Protein AF-A0A7S3H8R4-F1 (afdb_monomer)

pLDDT: mean 82.98, std 8.92, range [39.88, 93.94]

Structure (mmCIF, N/CA/C/O backbone):
data_A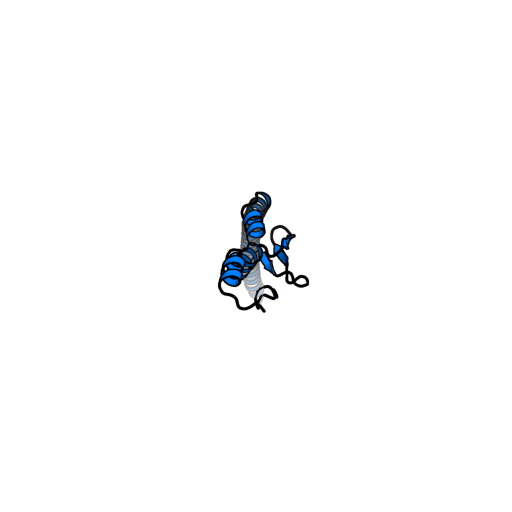F-A0A7S3H8R4-F1
#
_entry.id   AF-A0A7S3H8R4-F1
#
loop_
_atom_site.group_PDB
_atom_site.id
_atom_site.type_symbol
_atom_site.label_atom_id
_atom_site.label_alt_id
_atom_site.label_comp_id
_atom_site.label_asym_id
_atom_site.label_entity_id
_atom_site.label_seq_id
_atom_site.pdbx_PDB_ins_code
_atom_site.Cartn_x
_atom_site.Cartn_y
_atom_site.Cartn_z
_atom_site.occupancy
_atom_site.B_iso_or_equiv
_atom_site.auth_seq_id
_atom_site.auth_comp_id
_atom_site.auth_asym_id
_atom_site.auth_atom_id
_atom_site.pdbx_PDB_model_num
ATOM 1 N N . ARG A 1 1 ? -32.166 -5.821 18.114 1.00 74.81 1 ARG A N 1
ATOM 2 C CA . ARG A 1 1 ? -30.771 -6.241 17.828 1.00 74.81 1 ARG A CA 1
ATOM 3 C C . ARG A 1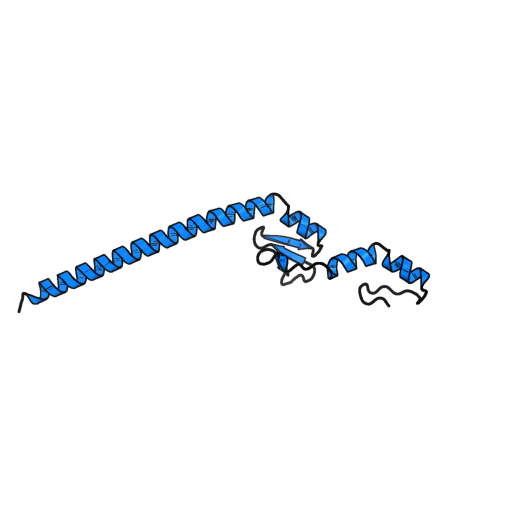 1 ? -30.137 -5.277 16.830 1.00 74.81 1 ARG A C 1
ATOM 5 O O . ARG A 1 1 ? -30.747 -5.002 15.803 1.00 74.81 1 ARG A O 1
ATOM 12 N N . VAL A 1 2 ? -28.945 -4.756 17.121 1.00 76.94 2 VAL A N 1
ATOM 13 C CA . VAL A 1 2 ? -28.192 -3.869 16.220 1.00 76.94 2 VAL A CA 1
ATOM 14 C C . VAL A 1 2 ? -27.512 -4.711 15.136 1.00 76.94 2 VAL A C 1
ATOM 16 O O . VAL A 1 2 ? -26.687 -5.563 15.456 1.00 76.94 2 VAL A O 1
ATOM 19 N N . LYS A 1 3 ? -27.847 -4.491 13.856 1.00 76.12 3 LYS A N 1
ATOM 20 C CA . LYS A 1 3 ? -27.321 -5.297 12.732 1.00 76.12 3 LYS A CA 1
ATOM 21 C C . LYS A 1 3 ? -25.804 -5.163 12.554 1.00 76.12 3 LYS A C 1
ATOM 23 O O . LYS A 1 3 ? -25.138 -6.146 12.268 1.00 76.12 3 LYS A O 1
ATOM 28 N N . SER A 1 4 ? -25.257 -3.969 12.767 1.00 72.31 4 SER A N 1
ATOM 29 C CA . SER A 1 4 ? -23.848 -3.660 12.488 1.00 72.31 4 SER A CA 1
ATOM 30 C C . SER A 1 4 ? -22.864 -4.303 13.472 1.00 72.31 4 SER A C 1
ATOM 32 O O . SER A 1 4 ? -21.708 -4.531 13.134 1.00 72.31 4 SER A O 1
ATOM 34 N N . THR A 1 5 ? -23.306 -4.560 14.704 1.00 75.12 5 THR A N 1
ATOM 35 C CA . THR A 1 5 ? -22.447 -4.978 15.828 1.00 75.12 5 THR A CA 1
ATOM 36 C C . THR A 1 5 ? -22.954 -6.219 16.558 1.00 75.12 5 THR A C 1
ATOM 38 O O . THR A 1 5 ? -22.279 -6.704 17.461 1.00 75.12 5 THR A O 1
ATOM 41 N N . GLY A 1 6 ? -24.151 -6.712 16.224 1.00 78.69 6 GLY A N 1
ATOM 42 C CA . GLY A 1 6 ? -24.790 -7.845 16.898 1.00 78.69 6 GLY A CA 1
ATOM 43 C C . GLY A 1 6 ? -25.252 -7.559 18.331 1.00 78.69 6 GLY A C 1
ATOM 44 O O . GLY A 1 6 ? -25.722 -8.471 19.001 1.00 78.69 6 GLY A O 1
ATOM 45 N N . HIS A 1 7 ? -25.140 -6.318 18.818 1.00 83.19 7 HIS A N 1
ATOM 46 C CA . HIS A 1 7 ? -25.487 -5.976 20.196 1.00 83.19 7 HIS A CA 1
ATOM 47 C C . HIS A 1 7 ? -27.008 -6.004 20.421 1.00 83.19 7 HIS A C 1
ATOM 49 O O . HIS A 1 7 ? -27.786 -5.489 19.606 1.00 83.19 7 HIS A O 1
ATOM 55 N N . GLU A 1 8 ? -27.439 -6.601 21.531 1.00 84.50 8 GLU A N 1
ATOM 56 C CA . GLU A 1 8 ? -28.839 -6.645 21.943 1.00 84.50 8 GLU A CA 1
ATOM 57 C C . GLU A 1 8 ? -29.092 -5.633 23.056 1.00 84.50 8 GLU A C 1
ATOM 59 O O . GLU A 1 8 ? -28.366 -5.585 24.044 1.00 84.50 8 GLU A O 1
ATOM 64 N N . MET A 1 9 ? -30.099 -4.784 22.854 1.00 82.75 9 MET A N 1
ATOM 65 C CA . MET A 1 9 ? -30.474 -3.741 23.799 1.00 82.75 9 MET A CA 1
ATOM 66 C C . MET A 1 9 ? -31.986 -3.490 23.742 1.00 82.75 9 MET A C 1
ATOM 68 O O . MET A 1 9 ? -32.573 -3.633 22.660 1.00 82.75 9 MET A O 1
ATOM 72 N N . PRO A 1 10 ? -32.614 -3.088 24.862 1.00 84.56 10 PRO A N 1
ATOM 73 C CA . PRO A 1 10 ? -34.014 -2.684 24.877 1.00 84.56 10 PRO A CA 1
ATOM 74 C C . PRO A 1 10 ? -34.251 -1.492 23.936 1.00 84.56 10 PRO A C 1
ATOM 76 O O . PRO A 1 10 ? -33.383 -0.617 23.850 1.00 84.56 10 PRO A O 1
ATOM 79 N N . PRO A 1 11 ? -35.419 -1.390 23.274 1.00 81.88 11 PRO A N 1
ATOM 80 C CA . PRO A 1 11 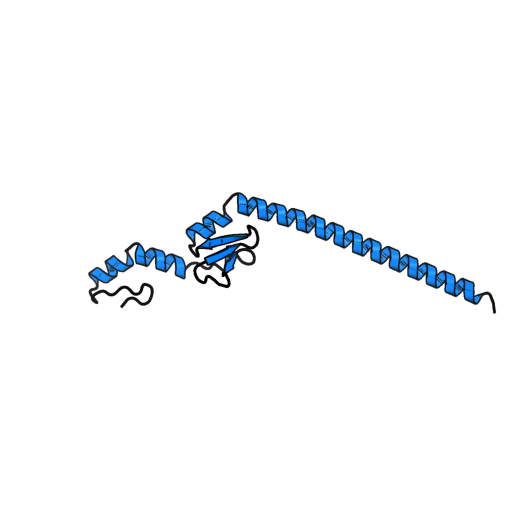? -35.752 -0.284 22.373 1.00 81.88 11 PRO A CA 1
ATOM 81 C C . PRO A 1 11 ? -36.096 1.004 23.149 1.00 81.88 11 PRO A C 1
ATOM 83 O O . PRO A 1 11 ? -37.175 1.571 23.014 1.00 81.88 11 PRO A O 1
ATOM 86 N N . ARG A 1 12 ? -35.176 1.476 24.000 1.00 88.75 12 ARG A 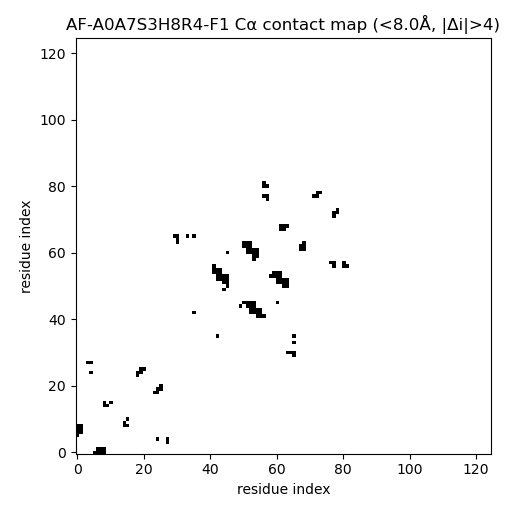N 1
ATOM 87 C CA . ARG A 1 12 ? -35.284 2.735 24.749 1.00 88.75 12 ARG A CA 1
ATOM 88 C C . ARG A 1 12 ? -34.399 3.791 24.095 1.00 88.75 12 ARG A C 1
ATOM 90 O O . ARG A 1 12 ? -33.203 3.571 23.911 1.00 88.75 12 ARG A O 1
ATOM 97 N N . LEU A 1 13 ? -34.967 4.963 23.802 1.00 85.88 13 LEU A N 1
ATOM 98 C CA . LEU A 1 13 ? -34.266 6.041 23.090 1.00 85.88 13 LEU A CA 1
ATOM 99 C C . LEU A 1 13 ? -32.977 6.502 23.785 1.00 85.88 13 LEU A C 1
ATOM 101 O O . LEU A 1 13 ? -31.998 6.798 23.105 1.00 85.88 13 LEU A O 1
ATOM 105 N N . HIS A 1 14 ? -32.964 6.557 25.120 1.00 88.25 14 HIS A N 1
ATOM 106 C CA . HIS A 1 14 ? -31.785 6.973 25.885 1.00 88.25 14 HIS A CA 1
ATOM 107 C C . HIS A 1 14 ? -30.602 6.017 25.669 1.00 88.25 14 HIS A C 1
ATOM 109 O O . HIS A 1 14 ? -29.553 6.443 25.190 1.00 88.25 14 HIS A O 1
ATOM 115 N N . LEU A 1 15 ? -30.829 4.715 25.875 1.00 85.69 15 LEU A N 1
ATOM 116 C CA . LEU A 1 15 ? -29.814 3.675 25.694 1.00 85.69 15 LEU A CA 1
ATOM 117 C C . LEU A 1 15 ? -29.281 3.648 24.258 1.00 85.69 15 LEU A C 1
ATOM 119 O O . LEU A 1 15 ? -28.080 3.522 24.042 1.00 85.69 15 LEU A O 1
ATOM 123 N N . VAL A 1 16 ? -30.158 3.805 23.260 1.00 86.69 16 VAL A N 1
ATOM 124 C CA . VAL A 1 16 ? -29.745 3.850 21.848 1.00 86.69 16 VAL A CA 1
ATOM 125 C C . VAL A 1 16 ? -28.838 5.052 21.574 1.00 86.69 16 VAL A C 1
ATOM 127 O O . VAL A 1 16 ? -27.815 4.903 20.906 1.00 86.69 16 VAL A O 1
ATOM 130 N N . LYS A 1 17 ? -29.160 6.238 22.108 1.00 88.19 17 LYS A N 1
ATOM 131 C CA . LYS A 1 17 ? -28.313 7.432 21.952 1.00 88.19 17 LYS A CA 1
ATOM 132 C C . LYS A 1 17 ? -26.947 7.257 22.617 1.00 88.19 17 LYS A C 1
ATOM 134 O O . LYS A 1 17 ? -25.942 7.642 22.022 1.00 88.19 17 LYS A O 1
ATOM 139 N N . GLU A 1 18 ? -26.899 6.672 23.810 1.00 88.31 18 GLU A N 1
ATOM 140 C CA . GLU A 1 18 ? -25.637 6.350 24.488 1.00 88.31 18 GLU A CA 1
ATOM 141 C C . GLU A 1 18 ? -24.813 5.337 23.693 1.00 88.31 18 GLU A C 1
ATOM 143 O O . GLU A 1 18 ? -23.619 5.529 23.479 1.00 88.31 18 GLU A O 1
ATOM 148 N N . TYR A 1 19 ? -25.460 4.299 23.166 1.00 86.56 19 TYR A N 1
ATOM 149 C CA . TYR A 1 19 ? -24.804 3.276 22.363 1.00 86.56 19 TYR A CA 1
ATOM 150 C C . TYR A 1 19 ? -24.206 3.825 21.064 1.00 86.56 19 TYR A C 1
ATOM 152 O O . TYR A 1 19 ? -23.071 3.491 20.724 1.00 86.56 19 TYR A O 1
ATOM 160 N N . ILE A 1 20 ? -24.929 4.707 20.365 1.00 85.88 20 ILE A N 1
ATOM 161 C CA . ILE A 1 20 ? -24.437 5.385 19.155 1.00 85.88 20 ILE A CA 1
ATOM 162 C C . ILE A 1 20 ? -23.201 6.239 19.468 1.00 85.88 20 ILE A C 1
ATOM 164 O O . ILE A 1 20 ? -22.264 6.291 18.672 1.00 85.88 20 ILE A O 1
ATOM 168 N N . LYS A 1 21 ? -23.180 6.897 20.632 1.00 87.44 21 LYS A N 1
ATOM 169 C CA . LYS A 1 21 ? -22.017 7.659 21.111 1.00 87.44 21 LYS A CA 1
ATOM 170 C C . LYS A 1 21 ? -20.911 6.762 21.673 1.00 87.44 21 LYS A C 1
ATOM 172 O O . LYS A 1 21 ? -19.794 7.232 21.862 1.00 87.44 21 LYS A O 1
ATOM 177 N N . GLY A 1 22 ? -21.179 5.484 21.912 1.00 87.12 22 GLY A N 1
ATOM 178 C CA . GLY A 1 22 ? -20.227 4.550 22.493 1.00 87.12 22 GLY A CA 1
ATOM 179 C C . GLY A 1 22 ? -19.062 4.200 21.553 1.00 87.12 22 GLY A C 1
ATOM 180 O O . GLY A 1 22 ? -19.225 4.143 20.329 1.00 87.12 22 GLY A O 1
ATOM 181 N N . PRO A 1 23 ? -17.883 3.864 22.108 1.00 83.19 23 PRO A N 1
ATOM 182 C CA . PRO A 1 23 ? -16.674 3.588 21.326 1.00 83.19 23 PRO A CA 1
ATOM 183 C C . PRO A 1 23 ? -16.815 2.360 20.416 1.00 83.19 23 PRO A C 1
ATOM 185 O O . PRO A 1 23 ? -16.229 2.315 19.335 1.00 83.19 23 PRO A O 1
ATOM 188 N N . LYS A 1 24 ? -17.630 1.371 20.815 1.00 81.50 24 LYS A N 1
ATOM 189 C CA . LYS A 1 24 ? -17.895 0.170 20.005 1.00 81.50 24 LYS A CA 1
ATOM 190 C C . LYS A 1 24 ? -18.588 0.511 18.684 1.00 81.50 24 LYS A C 1
ATOM 192 O O . LYS A 1 24 ? -18.171 0.014 17.641 1.00 81.50 24 LYS A O 1
ATOM 197 N N . TYR A 1 25 ? -19.626 1.349 18.725 1.00 84.38 25 TYR A N 1
ATOM 198 C CA . TYR A 1 25 ? -20.370 1.729 17.525 1.00 84.38 25 TYR A CA 1
ATOM 199 C C . TYR A 1 25 ? -19.554 2.664 16.635 1.00 84.38 25 TYR A C 1
ATOM 201 O O . TYR A 1 25 ? -19.503 2.459 15.425 1.00 84.38 25 TYR A O 1
ATOM 209 N N . GLN A 1 26 ? -18.853 3.634 17.229 1.00 83.56 26 GLN A N 1
ATOM 210 C CA . GLN A 1 26 ? -17.986 4.543 16.480 1.00 83.56 26 GLN A CA 1
ATOM 211 C C . GLN A 1 26 ? -16.888 3.797 15.716 1.00 83.56 26 GLN A C 1
ATOM 213 O O . GLN A 1 26 ? -16.749 4.000 14.513 1.00 83.56 26 GLN A O 1
ATOM 218 N N . LYS A 1 27 ? -16.188 2.856 16.365 1.00 81.25 27 LYS A N 1
ATOM 219 C CA . LYS A 1 27 ? -15.146 2.062 15.702 1.00 81.25 27 LYS A CA 1
ATOM 220 C C . LYS A 1 27 ? -15.706 1.227 14.546 1.00 81.25 27 LYS A C 1
ATOM 222 O O . LYS A 1 27 ? -15.103 1.174 13.478 1.00 81.25 27 LYS A O 1
ATOM 227 N N . AL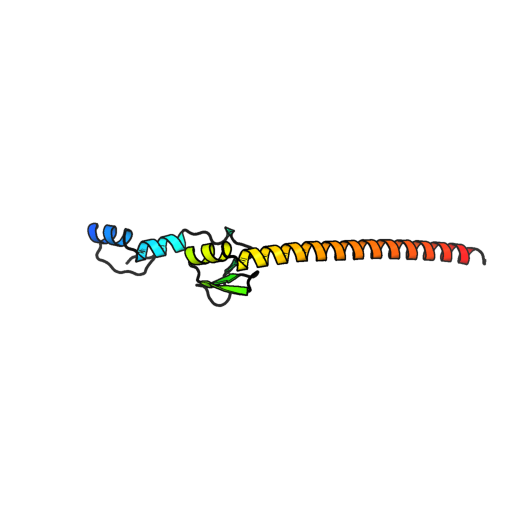A A 1 28 ? -16.863 0.593 14.746 1.00 80.62 28 ALA A N 1
ATOM 228 C CA . ALA A 1 28 ? -17.524 -0.165 13.686 1.00 80.62 28 ALA A CA 1
ATOM 229 C C . ALA A 1 28 ? -17.924 0.751 12.517 1.00 80.62 28 ALA A C 1
ATOM 231 O O . ALA A 1 28 ? -17.665 0.424 11.362 1.00 80.62 28 ALA A O 1
ATOM 232 N N . ARG A 1 29 ? -18.491 1.927 12.807 1.00 82.69 29 ARG A N 1
ATOM 233 C CA . ARG A 1 29 ? -18.862 2.925 11.796 1.00 82.69 29 ARG A CA 1
ATOM 234 C C . ARG A 1 29 ? -17.650 3.409 10.998 1.00 82.69 29 ARG A C 1
ATOM 236 O O . ARG A 1 29 ? -17.740 3.476 9.778 1.00 82.69 29 ARG A O 1
ATOM 243 N N . GLU A 1 30 ? -16.536 3.716 11.661 1.00 79.00 30 GLU A N 1
ATOM 244 C CA . GLU A 1 30 ? -15.285 4.111 10.999 1.00 79.00 30 GLU A CA 1
ATOM 245 C C . GLU A 1 30 ? -14.779 3.014 10.048 1.00 79.00 30 GLU A C 1
ATOM 247 O O . GLU A 1 30 ? -14.365 3.328 8.938 1.00 79.00 30 GLU A O 1
ATOM 252 N N . MET A 1 31 ? -14.850 1.733 10.439 1.00 74.94 31 MET A N 1
ATOM 253 C CA . MET A 1 31 ? -14.444 0.620 9.567 1.00 74.94 31 MET A CA 1
ATOM 254 C C . MET A 1 31 ? -15.324 0.484 8.319 1.00 74.94 31 MET A C 1
ATOM 256 O O . MET A 1 31 ? -14.791 0.258 7.239 1.00 74.94 31 MET A O 1
ATOM 260 N N . TYR A 1 32 ? -16.649 0.617 8.448 1.00 74.00 32 TYR A N 1
ATOM 261 C CA . TYR A 1 32 ? -17.571 0.492 7.308 1.00 74.00 32 TYR A CA 1
ATOM 262 C C . TYR A 1 32 ? -17.575 1.716 6.389 1.00 74.00 32 TYR A C 1
ATOM 264 O O . TYR A 1 32 ? -17.879 1.591 5.209 1.00 74.00 32 TYR A O 1
ATOM 272 N N . SER A 1 33 ? -17.272 2.899 6.924 1.00 76.56 33 SER A N 1
ATOM 273 C CA . SER A 1 33 ? -17.283 4.146 6.156 1.00 76.56 33 SER A CA 1
ATOM 274 C C . SER A 1 33 ? -15.991 4.391 5.379 1.00 76.56 33 SER A C 1
ATOM 276 O O . SER A 1 33 ? -15.940 5.331 4.587 1.00 76.56 33 SER A O 1
ATOM 278 N N . PHE A 1 34 ? -14.932 3.628 5.646 1.00 76.44 34 PHE A N 1
ATOM 279 C CA . PHE A 1 34 ? -13.629 3.883 5.055 1.00 76.44 34 PHE A CA 1
ATOM 280 C C . PHE A 1 34 ? -13.454 3.112 3.750 1.00 76.44 34 PHE A C 1
ATOM 282 O O . PHE A 1 34 ? -13.466 1.881 3.731 1.00 76.44 34 PHE A O 1
ATOM 289 N N . ASP A 1 35 ? -13.252 3.847 2.660 1.00 77.06 35 ASP A N 1
ATOM 290 C CA . ASP A 1 35 ? -13.003 3.245 1.360 1.00 77.06 35 ASP A CA 1
ATOM 291 C C . ASP A 1 35 ? -11.528 2.832 1.244 1.00 77.06 35 ASP A C 1
ATOM 293 O O . ASP A 1 35 ? -10.619 3.662 1.142 1.00 77.06 35 ASP A O 1
ATOM 297 N N . PHE A 1 36 ? -11.269 1.525 1.302 1.00 73.06 36 PHE A N 1
ATOM 298 C CA . PHE A 1 36 ? -9.925 0.966 1.128 1.00 73.06 36 PHE A CA 1
ATOM 299 C C . PHE A 1 36 ? -9.505 0.892 -0.350 1.00 73.06 36 PHE A C 1
ATOM 301 O O . PHE A 1 36 ? -8.339 0.614 -0.638 1.00 73.06 36 PHE A O 1
ATOM 308 N N . SER A 1 37 ? -10.412 1.167 -1.296 1.00 74.62 37 SER A N 1
ATOM 309 C CA . SER A 1 37 ? -10.132 1.082 -2.735 1.00 74.62 37 SER A CA 1
ATOM 310 C C . SER A 1 37 ? -9.139 2.142 -3.201 1.00 74.62 37 SER A C 1
ATOM 312 O O . SER A 1 37 ? -8.404 1.898 -4.154 1.00 74.62 37 SER A O 1
ATOM 314 N N . GLN A 1 38 ? -9.052 3.272 -2.494 1.00 79.12 38 GLN A N 1
ATOM 315 C CA . GLN A 1 38 ? -8.116 4.365 -2.788 1.00 79.12 38 GLN A CA 1
ATOM 316 C C . GLN A 1 38 ? -6.631 3.960 -2.705 1.00 79.12 38 GLN A C 1
ATOM 318 O O . GLN A 1 38 ? -5.777 4.653 -3.245 1.00 79.12 38 GLN A O 1
ATOM 323 N N . TYR A 1 39 ? -6.307 2.846 -2.035 1.00 77.94 39 TYR A N 1
ATOM 324 C CA . TYR A 1 39 ? -4.929 2.361 -1.874 1.00 77.94 39 TYR A CA 1
ATOM 325 C C . TYR A 1 39 ? -4.558 1.215 -2.830 1.00 77.94 39 TYR A C 1
ATOM 327 O O . TYR A 1 39 ? -3.460 0.650 -2.737 1.00 77.94 39 TYR A O 1
ATOM 335 N N . LYS A 1 40 ? -5.450 0.855 -3.761 1.00 76.56 40 LYS A N 1
ATOM 336 C CA . LYS A 1 40 ? -5.111 -0.048 -4.868 1.00 76.56 40 LYS A CA 1
ATOM 337 C C . LYS A 1 40 ? -4.119 0.651 -5.811 1.00 76.56 40 LYS A C 1
ATOM 339 O O . LYS A 1 40 ? -4.230 1.859 -5.998 1.00 76.56 40 LYS A O 1
ATOM 344 N N . PRO A 1 41 ? -3.145 -0.067 -6.406 1.00 81.62 41 PRO A N 1
ATOM 345 C CA . PRO A 1 41 ? -2.988 -1.530 -6.469 1.00 81.62 41 PRO A CA 1
ATOM 346 C C . PRO A 1 41 ? -2.158 -2.154 -5.330 1.00 81.62 41 PRO A C 1
ATOM 348 O O . PRO A 1 41 ? -1.928 -3.365 -5.314 1.00 81.62 41 PRO A O 1
ATOM 351 N N . ASN A 1 42 ? -1.661 -1.350 -4.390 1.00 83.25 42 ASN A N 1
ATOM 352 C CA . ASN A 1 42 ? -0.668 -1.819 -3.429 1.00 83.25 42 ASN A CA 1
ATOM 353 C C . ASN A 1 42 ? -1.287 -2.541 -2.237 1.00 83.25 42 ASN A C 1
ATOM 355 O O . ASN A 1 42 ? -0.712 -3.521 -1.777 1.00 83.25 42 ASN A O 1
ATOM 359 N N . ILE A 1 43 ? -2.438 -2.074 -1.751 1.00 84.06 43 ILE A N 1
ATOM 360 C CA . ILE A 1 43 ? -3.155 -2.682 -0.628 1.00 84.06 43 ILE A CA 1
ATOM 361 C C . ILE A 1 43 ? -4.364 -3.435 -1.182 1.00 84.06 43 ILE A C 1
ATOM 363 O O . ILE A 1 43 ? -5.295 -2.834 -1.717 1.00 84.06 43 ILE A O 1
ATOM 367 N N . VAL A 1 44 ? -4.330 -4.759 -1.072 1.00 84.88 44 VAL A N 1
ATOM 368 C CA . VAL A 1 44 ? -5.359 -5.675 -1.575 1.00 84.88 44 VAL A CA 1
ATOM 369 C C . VAL A 1 44 ? -5.971 -6.466 -0.418 1.00 84.88 44 VAL A C 1
ATOM 371 O O . VAL A 1 44 ? -5.301 -6.671 0.592 1.00 84.88 44 VAL A O 1
ATOM 374 N N . PRO A 1 45 ? -7.237 -6.902 -0.499 1.00 85.75 45 PRO A N 1
ATOM 375 C CA . PRO A 1 45 ? -7.789 -7.818 0.494 1.00 85.75 45 PRO A CA 1
ATOM 376 C C . PRO A 1 45 ? -7.011 -9.136 0.498 1.00 85.75 45 PRO A C 1
ATOM 378 O O . PRO A 1 45 ? -6.595 -9.623 -0.552 1.00 85.75 45 PRO A O 1
ATOM 381 N N . HIS A 1 46 ? -6.791 -9.700 1.684 1.00 86.50 46 HIS A N 1
ATOM 382 C CA . HIS A 1 46 ? -6.107 -10.980 1.807 1.00 86.50 46 HIS A CA 1
ATOM 383 C C . HIS A 1 46 ? -7.040 -12.123 1.383 1.00 86.50 46 HIS A C 1
ATOM 385 O O . HIS A 1 46 ? -8.190 -12.178 1.810 1.00 86.50 46 HIS A O 1
ATOM 391 N N . GLU A 1 47 ? -6.522 -13.079 0.610 1.00 82.00 47 GLU A N 1
ATOM 392 C CA . GLU A 1 47 ? -7.315 -14.161 0.007 1.00 82.00 47 GLU A CA 1
ATOM 393 C C . GLU A 1 47 ? -7.956 -15.087 1.058 1.00 82.00 47 GLU A C 1
ATOM 395 O O . GLU A 1 47 ? -9.157 -15.329 1.045 1.00 82.00 47 GLU A O 1
ATOM 400 N N . HIS A 1 48 ? -7.171 -15.533 2.044 1.00 84.19 48 HIS A N 1
ATOM 401 C CA . HIS A 1 48 ? -7.663 -16.411 3.117 1.00 84.19 48 HIS A CA 1
ATOM 402 C C . HIS A 1 48 ? -8.222 -15.687 4.351 1.00 84.19 48 HIS A C 1
ATOM 404 O O . HIS A 1 48 ? -8.910 -16.295 5.168 1.00 84.19 48 HIS A O 1
ATOM 410 N N . GLN A 1 49 ? -7.904 -14.404 4.542 1.00 83.31 49 GLN A N 1
ATOM 411 C CA . GLN A 1 49 ? -8.194 -13.688 5.782 1.00 83.31 49 GLN A CA 1
ATOM 412 C C . GLN A 1 49 ? -9.028 -12.439 5.502 1.00 83.31 49 GLN A C 1
ATOM 414 O O . GLN A 1 49 ? -8.503 -11.338 5.388 1.00 83.31 49 GLN A O 1
ATOM 419 N N . ALA A 1 50 ? -10.353 -12.595 5.484 1.00 79.50 50 ALA A N 1
ATOM 420 C CA . ALA A 1 50 ? -11.290 -11.520 5.136 1.00 79.50 50 ALA A CA 1
ATOM 421 C C . ALA A 1 50 ? -11.206 -10.260 6.029 1.00 79.50 50 ALA A C 1
ATOM 423 O O . ALA A 1 50 ? -11.661 -9.193 5.634 1.00 79.50 50 ALA A O 1
ATOM 424 N N . LYS A 1 51 ? -10.637 -10.365 7.240 1.00 83.12 51 LYS A N 1
ATOM 425 C CA . LYS A 1 51 ? -10.442 -9.233 8.172 1.00 83.12 51 LYS A CA 1
ATOM 426 C C . LYS A 1 51 ? -9.085 -8.537 8.014 1.00 83.12 51 LYS A C 1
ATOM 428 O O . LYS A 1 51 ? -8.758 -7.648 8.804 1.00 83.12 51 LYS A O 1
ATOM 433 N N . PHE A 1 52 ? -8.282 -8.963 7.045 1.00 87.00 52 PHE A N 1
ATOM 434 C CA . PHE A 1 52 ? -6.928 -8.484 6.830 1.00 87.00 52 PHE A CA 1
ATOM 435 C C . PHE A 1 52 ? -6.732 -8.044 5.377 1.00 87.00 52 PHE A C 1
ATOM 437 O O . PHE A 1 52 ? -7.342 -8.546 4.436 1.00 87.00 52 PHE A O 1
ATOM 444 N N . LEU A 1 53 ? -5.852 -7.069 5.220 1.00 88.12 53 LEU A N 1
ATOM 445 C CA . LEU A 1 53 ? -5.364 -6.534 3.967 1.00 88.12 53 LEU A CA 1
ATOM 446 C C . LEU A 1 53 ? -3.908 -6.975 3.799 1.00 88.12 53 LEU A C 1
ATOM 448 O O . LEU A 1 53 ? -3.174 -7.143 4.770 1.00 88.12 53 LEU A O 1
ATOM 452 N N . TYR A 1 54 ? -3.474 -7.137 2.564 1.00 88.62 54 TYR A N 1
ATOM 453 C CA . TYR A 1 54 ? -2.108 -7.458 2.203 1.00 88.62 54 TYR A CA 1
ATOM 454 C C . TYR A 1 54 ? -1.513 -6.315 1.387 1.00 88.62 54 TYR A C 1
ATOM 456 O O . TYR A 1 54 ? -2.132 -5.821 0.444 1.00 88.62 54 TYR A O 1
ATOM 464 N N . CYS A 1 55 ? -0.312 -5.873 1.757 1.00 89.06 55 CYS A N 1
ATOM 465 C CA . CYS A 1 55 ? 0.423 -4.871 1.000 1.00 89.06 55 CYS A CA 1
ATOM 466 C C . CYS A 1 55 ? 1.441 -5.551 0.077 1.00 89.06 55 CYS A C 1
ATOM 468 O O . CYS A 1 55 ? 2.426 -6.115 0.550 1.00 89.06 55 CYS A O 1
ATOM 470 N N . ASN A 1 56 ? 1.240 -5.454 -1.237 1.00 86.94 56 ASN A N 1
ATOM 471 C CA . ASN A 1 56 ? 2.109 -6.052 -2.256 1.00 86.94 56 ASN A CA 1
ATOM 472 C C . ASN A 1 56 ? 3.512 -5.424 -2.289 1.00 86.94 56 ASN A C 1
ATOM 474 O O . ASN A 1 56 ? 4.490 -6.116 -2.565 1.00 86.94 56 ASN A O 1
ATOM 478 N N . LEU A 1 57 ? 3.621 -4.127 -1.976 1.00 86.69 57 LEU A N 1
ATOM 479 C CA . LEU A 1 57 ? 4.902 -3.414 -1.913 1.00 86.69 57 LEU A CA 1
ATOM 480 C C . LEU A 1 57 ? 5.770 -3.920 -0.761 1.00 86.69 57 LEU A C 1
ATOM 482 O O . LEU A 1 57 ? 6.908 -4.324 -0.960 1.00 86.69 57 LEU A O 1
ATOM 486 N N . THR A 1 58 ? 5.232 -3.897 0.458 1.00 85.56 58 THR A N 1
ATOM 487 C CA . THR A 1 58 ? 5.993 -4.197 1.680 1.00 85.56 58 THR A CA 1
ATOM 488 C C . THR A 1 58 ? 5.909 -5.667 2.096 1.00 85.56 58 THR A C 1
ATOM 490 O O . THR A 1 58 ? 6.542 -6.049 3.082 1.00 85.56 58 THR A O 1
ATOM 493 N N . ARG A 1 59 ? 5.118 -6.483 1.383 1.00 86.31 59 ARG A N 1
ATOM 494 C CA . ARG A 1 59 ? 4.781 -7.885 1.696 1.00 86.31 59 ARG A CA 1
ATOM 495 C C . ARG A 1 59 ? 4.282 -8.090 3.124 1.00 86.31 59 ARG A C 1
ATOM 497 O O . ARG A 1 59 ? 4.591 -9.088 3.769 1.00 86.31 59 ARG A O 1
ATOM 504 N N . THR A 1 60 ? 3.554 -7.108 3.643 1.00 86.94 60 THR A N 1
ATOM 505 C CA . THR A 1 60 ? 3.099 -7.092 5.036 1.00 86.94 60 THR A CA 1
ATOM 506 C C . THR A 1 60 ? 1.589 -7.278 5.098 1.00 86.94 60 THR A C 1
ATOM 508 O O . THR A 1 60 ? 0.847 -6.612 4.373 1.00 86.94 60 THR A O 1
ATOM 511 N N . THR A 1 61 ? 1.137 -8.153 5.995 1.00 89.62 61 THR A N 1
ATOM 512 C CA . THR A 1 61 ? -0.283 -8.312 6.324 1.00 89.62 61 THR A CA 1
ATOM 513 C C . THR A 1 61 ? -0.687 -7.268 7.359 1.00 89.62 61 THR A C 1
ATOM 515 O O . THR A 1 61 ? -0.052 -7.118 8.403 1.00 89.62 61 THR A O 1
ATOM 518 N N . LEU A 1 62 ? -1.749 -6.531 7.065 1.00 87.81 62 LEU A N 1
ATOM 519 C CA . LEU A 1 62 ? -2.291 -5.456 7.880 1.00 87.81 62 LEU A CA 1
ATOM 520 C C . LEU A 1 62 ? -3.714 -5.834 8.287 1.00 87.81 62 LEU A C 1
ATOM 522 O O . LEU A 1 62 ? -4.470 -6.338 7.464 1.00 87.81 62 LEU A O 1
ATOM 526 N N . PRO A 1 63 ? -4.140 -5.595 9.529 1.00 87.88 63 PRO A N 1
ATOM 527 C CA . PRO A 1 63 ? -5.551 -5.721 9.862 1.00 87.88 63 PRO A CA 1
ATOM 528 C C . PRO A 1 63 ? -6.351 -4.635 9.134 1.00 87.88 63 PRO A C 1
ATOM 530 O O . PRO A 1 63 ? -5.838 -3.544 8.866 1.00 87.88 63 PRO A O 1
ATOM 533 N N . MET A 1 64 ? -7.618 -4.925 8.842 1.00 83.25 64 MET A N 1
ATOM 534 C CA . MET A 1 64 ? -8.539 -4.031 8.131 1.00 83.25 64 MET A CA 1
ATOM 535 C C . MET A 1 64 ? -9.040 -2.881 9.028 1.00 83.25 64 MET A C 1
ATOM 537 O O . MET A 1 64 ? -10.233 -2.648 9.177 1.00 83.25 64 MET A O 1
ATOM 541 N N . ASP A 1 65 ? -8.112 -2.167 9.666 1.00 83.75 65 ASP A N 1
ATOM 542 C CA . ASP A 1 65 ? -8.356 -0.993 10.499 1.00 83.75 65 ASP A CA 1
ATOM 543 C C . ASP A 1 65 ? -7.840 0.262 9.766 1.00 83.75 65 ASP A C 1
ATOM 545 O O . ASP A 1 65 ? -6.636 0.350 9.490 1.00 83.75 65 ASP A O 1
ATOM 549 N N . PRO A 1 66 ? -8.675 1.291 9.526 1.00 84.38 66 PRO A N 1
ATOM 550 C CA . PRO A 1 66 ? -8.275 2.472 8.753 1.00 84.38 66 PRO A CA 1
ATOM 551 C C . PRO A 1 66 ? -7.086 3.216 9.376 1.00 84.38 66 PRO A C 1
ATOM 553 O O . PRO A 1 66 ? -6.177 3.653 8.675 1.00 84.38 66 PRO A O 1
ATOM 556 N N . LYS A 1 67 ? -7.024 3.281 10.712 1.00 85.81 67 LYS A N 1
ATOM 557 C CA . LYS A 1 67 ? -5.924 3.927 11.449 1.00 85.81 67 LYS A CA 1
ATOM 558 C C . LYS A 1 67 ? -4.581 3.237 11.201 1.00 85.81 67 LYS A C 1
ATOM 560 O O . LYS A 1 67 ? -3.570 3.912 11.022 1.00 85.81 67 LYS A O 1
ATOM 565 N N . LYS A 1 68 ? -4.564 1.900 11.154 1.00 86.81 68 LYS A N 1
ATOM 566 C CA . LYS A 1 68 ? -3.329 1.137 10.919 1.00 86.81 68 LYS A CA 1
ATOM 567 C C . LYS A 1 68 ? -2.912 1.171 9.454 1.00 86.81 68 LYS A C 1
ATOM 569 O O . LYS A 1 68 ? -1.722 1.274 9.177 1.00 86.81 68 LYS A O 1
ATOM 574 N N . VAL A 1 69 ? -3.875 1.156 8.533 1.00 86.44 69 VAL A N 1
ATOM 575 C CA . VAL A 1 69 ? -3.611 1.326 7.097 1.00 86.44 69 VAL A CA 1
ATOM 576 C C . VAL A 1 69 ? -3.001 2.699 6.820 1.00 86.44 69 VAL A C 1
ATOM 578 O O . VAL A 1 69 ? -1.952 2.785 6.191 1.00 86.44 69 VAL A O 1
ATOM 581 N N . LEU A 1 70 ? -3.583 3.769 7.366 1.00 87.25 70 LEU A N 1
ATOM 582 C CA . LEU A 1 70 ? -3.046 5.126 7.231 1.00 87.25 70 LEU A CA 1
ATOM 583 C C . LEU A 1 70 ? -1.635 5.255 7.813 1.00 87.25 70 LEU A C 1
ATOM 585 O O . LEU A 1 70 ? -0.768 5.861 7.186 1.00 87.25 70 LEU A O 1
ATOM 589 N N . ALA A 1 71 ? -1.390 4.670 8.988 1.00 88.50 71 ALA A N 1
ATOM 590 C CA . ALA A 1 71 ? -0.062 4.655 9.593 1.00 88.50 71 ALA A CA 1
ATOM 591 C C . ALA A 1 71 ? 0.953 3.869 8.745 1.00 88.50 71 ALA A C 1
ATOM 593 O O . ALA A 1 71 ? 2.107 4.277 8.648 1.00 88.50 71 ALA A O 1
ATOM 594 N N . HIS A 1 72 ? 0.528 2.777 8.099 1.00 88.75 72 HIS A N 1
ATOM 595 C CA . HIS A 1 72 ? 1.377 2.007 7.191 1.00 88.75 72 HIS A CA 1
ATOM 596 C C . HIS A 1 72 ? 1.758 2.815 5.949 1.00 88.75 72 HIS A C 1
ATOM 598 O O . HIS A 1 72 ? 2.938 2.900 5.627 1.00 88.75 72 HIS A O 1
ATOM 604 N N . VAL A 1 73 ? 0.779 3.445 5.290 1.00 86.12 73 VAL A N 1
ATOM 605 C CA . VAL A 1 73 ? 0.997 4.238 4.066 1.00 86.12 73 VAL A CA 1
ATOM 606 C C . VAL A 1 73 ? 1.883 5.456 4.337 1.00 86.12 73 VAL A C 1
ATOM 608 O O . VAL A 1 73 ? 2.743 5.786 3.529 1.00 86.12 73 VAL A O 1
ATOM 611 N N . LYS A 1 74 ? 1.714 6.106 5.494 1.00 87.38 74 LYS A N 1
ATOM 612 C CA . LYS A 1 74 ? 2.552 7.240 5.924 1.00 87.38 74 LYS A CA 1
ATOM 613 C C . LYS A 1 74 ? 3.878 6.810 6.565 1.00 87.38 74 LYS A C 1
ATOM 615 O O . LYS A 1 74 ? 4.671 7.659 6.964 1.00 87.38 74 LYS A O 1
ATOM 620 N N . GLY A 1 75 ? 4.109 5.509 6.721 1.00 88.94 75 GLY A N 1
ATOM 621 C CA . GLY A 1 75 ? 5.297 4.976 7.371 1.00 88.94 75 GLY A CA 1
ATOM 622 C C . GLY A 1 75 ? 6.526 5.040 6.466 1.00 88.94 75 GLY A C 1
ATOM 623 O O . GLY A 1 75 ? 6.430 4.823 5.259 1.00 88.94 75 GLY A O 1
ATOM 624 N N . LYS A 1 76 ? 7.705 5.251 7.070 1.00 88.56 76 LYS A N 1
ATOM 625 C CA . LYS A 1 76 ? 9.001 5.307 6.362 1.00 88.56 76 LYS A CA 1
ATOM 626 C C . LYS A 1 76 ? 9.209 4.115 5.426 1.00 88.56 76 LYS A C 1
ATOM 628 O O . LYS A 1 76 ? 9.439 4.303 4.240 1.00 88.56 76 LYS A O 1
ATOM 633 N N . ARG A 1 77 ? 8.979 2.901 5.935 1.00 85.94 77 ARG A N 1
ATOM 634 C CA . ARG A 1 77 ? 9.162 1.656 5.178 1.00 85.94 77 ARG A CA 1
ATOM 635 C C . ARG A 1 77 ? 8.314 1.584 3.905 1.00 85.94 77 ARG A C 1
ATOM 637 O O . ARG A 1 77 ? 8.762 1.017 2.917 1.00 85.94 77 ARG A O 1
ATOM 644 N N . TYR A 1 78 ? 7.090 2.113 3.920 1.00 87.75 78 TYR A N 1
ATOM 645 C CA . TYR A 1 78 ? 6.247 2.126 2.722 1.00 87.75 78 TYR A CA 1
ATOM 646 C C . TYR A 1 78 ? 6.794 3.116 1.692 1.00 87.75 78 TYR A C 1
ATOM 648 O O . TYR A 1 78 ? 6.945 2.760 0.529 1.00 87.75 78 TYR A O 1
ATOM 656 N N . ILE A 1 79 ? 7.167 4.318 2.138 1.00 87.81 79 ILE A N 1
ATOM 657 C CA . ILE A 1 79 ? 7.738 5.370 1.288 1.00 87.81 79 ILE A CA 1
ATOM 658 C C . ILE A 1 79 ? 9.051 4.906 0.638 1.00 87.81 79 ILE A C 1
ATOM 660 O O . ILE A 1 79 ? 9.236 5.071 -0.563 1.00 87.81 79 ILE A O 1
ATOM 664 N N . GLU A 1 80 ? 9.936 4.270 1.405 1.00 88.50 80 GLU A N 1
ATOM 665 C CA . GLU A 1 80 ? 11.207 3.735 0.900 1.00 88.50 80 GLU A CA 1
ATOM 666 C C . GLU A 1 80 ? 10.995 2.645 -0.159 1.00 88.50 80 GLU A C 1
ATOM 668 O O . GLU A 1 80 ? 11.656 2.649 -1.195 1.00 88.50 80 GLU A O 1
ATOM 673 N N . MET A 1 81 ? 10.035 1.740 0.061 1.00 88.06 81 MET A N 1
ATOM 674 C CA . MET A 1 81 ? 9.717 0.679 -0.900 1.00 88.06 81 MET A CA 1
ATOM 675 C C . MET A 1 81 ? 9.063 1.215 -2.177 1.00 88.06 81 MET A C 1
ATOM 677 O O . MET A 1 81 ? 9.306 0.668 -3.251 1.00 88.06 81 MET A O 1
ATOM 681 N N . VAL A 1 82 ? 8.243 2.266 -2.075 1.00 87.62 82 VAL A N 1
ATOM 682 C CA . VAL A 1 82 ? 7.686 2.960 -3.246 1.00 87.62 82 VAL A CA 1
ATOM 683 C C . VAL A 1 82 ? 8.819 3.547 -4.081 1.00 87.62 82 VAL A C 1
ATOM 685 O O . VAL A 1 82 ? 8.937 3.203 -5.254 1.00 87.62 82 VAL A O 1
ATOM 688 N N . LYS A 1 83 ? 9.719 4.305 -3.446 1.00 86.75 83 LYS A N 1
ATOM 689 C CA . LYS A 1 83 ? 10.853 4.930 -4.130 1.00 86.75 83 LYS A CA 1
ATOM 690 C C . LYS A 1 83 ? 11.751 3.898 -4.823 1.00 86.75 83 LYS A C 1
ATOM 692 O O . LYS A 1 83 ? 12.052 4.036 -6.004 1.00 86.75 83 LYS A O 1
ATOM 697 N N . ALA A 1 84 ? 12.104 2.818 -4.123 1.00 86.56 84 ALA A N 1
ATOM 698 C CA . ALA A 1 84 ? 12.936 1.752 -4.681 1.00 86.56 84 ALA A CA 1
ATOM 699 C C . ALA A 1 84 ? 12.280 1.053 -5.886 1.00 86.56 84 ALA A C 1
ATOM 701 O O . ALA A 1 84 ? 12.965 0.622 -6.818 1.00 86.56 84 ALA A O 1
ATOM 702 N N . ARG A 1 85 ? 10.946 0.923 -5.882 1.00 86.44 85 ARG A N 1
ATOM 703 C CA . ARG A 1 85 ? 10.204 0.357 -7.010 1.00 86.44 85 ARG A CA 1
ATOM 704 C C . ARG A 1 85 ? 10.233 1.294 -8.215 1.00 86.44 85 ARG A C 1
ATOM 706 O O . ARG A 1 85 ? 10.545 0.822 -9.303 1.00 86.44 85 ARG A O 1
ATOM 713 N N . GLU A 1 86 ? 9.968 2.582 -8.017 1.00 83.56 86 GLU A N 1
ATOM 714 C CA . GLU A 1 86 ? 10.012 3.592 -9.084 1.00 83.56 86 GLU A CA 1
ATOM 715 C C . GLU A 1 86 ? 11.401 3.652 -9.739 1.00 83.56 86 GLU A C 1
ATOM 717 O O . GLU A 1 86 ? 11.522 3.590 -10.962 1.00 83.56 86 GLU A O 1
ATOM 722 N N . GLU A 1 87 ? 12.467 3.659 -8.934 1.00 83.12 87 GLU A N 1
ATOM 723 C CA . GLU A 1 87 ? 13.853 3.624 -9.419 1.00 83.12 87 GLU A CA 1
ATOM 724 C C . GLU A 1 87 ? 14.141 2.347 -10.235 1.00 83.12 87 GLU A C 1
ATOM 726 O O . GLU A 1 87 ? 14.787 2.390 -11.286 1.00 83.12 87 GLU A O 1
ATOM 731 N N . GLY A 1 88 ? 13.625 1.198 -9.791 1.00 82.19 88 GLY A N 1
ATOM 732 C CA . GLY A 1 88 ? 13.754 -0.074 -10.501 1.00 82.19 88 GLY A CA 1
ATOM 733 C C . GLY A 1 88 ? 12.990 -0.128 -11.829 1.00 82.19 88 GLY A C 1
ATOM 734 O O . GLY A 1 88 ? 13.485 -0.731 -12.787 1.00 82.19 88 GLY A O 1
ATOM 735 N N . GLU A 1 89 ? 11.810 0.489 -11.910 1.00 81.38 89 GLU A N 1
ATOM 736 C CA . GLU A 1 89 ? 11.004 0.549 -13.137 1.00 81.3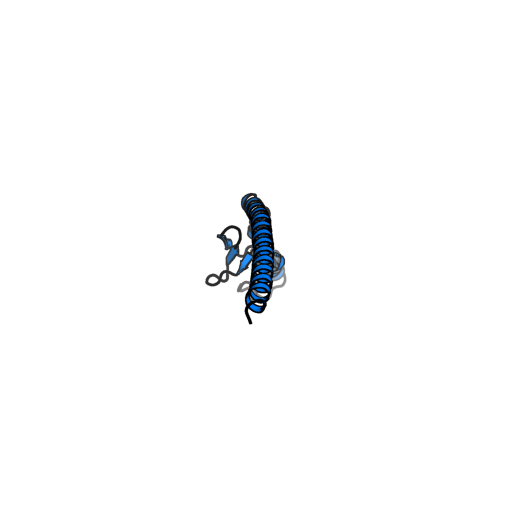8 89 GLU A CA 1
ATOM 737 C C . GLU A 1 89 ? 11.710 1.379 -14.215 1.00 81.38 89 GLU A C 1
ATOM 739 O O . GLU A 1 89 ? 11.924 0.863 -15.313 1.00 81.38 89 GLU A O 1
ATOM 744 N N . VAL A 1 90 ? 12.257 2.549 -13.866 1.00 83.44 90 VAL A N 1
ATOM 745 C CA . VAL A 1 90 ? 13.046 3.384 -14.794 1.00 83.44 90 VAL A CA 1
ATOM 746 C C . VAL A 1 90 ? 14.246 2.616 -15.362 1.00 83.44 90 VAL A C 1
ATOM 748 O O . VAL A 1 90 ? 14.518 2.642 -16.566 1.00 83.44 90 VAL A O 1
ATOM 751 N N . VAL A 1 91 ? 14.967 1.872 -14.516 1.00 86.06 91 VAL A N 1
ATOM 752 C CA . VAL A 1 91 ? 16.109 1.055 -14.959 1.00 86.06 91 VAL A CA 1
ATOM 753 C C . VAL A 1 91 ? 15.662 -0.089 -15.875 1.00 86.06 91 VAL A C 1
ATOM 755 O O . VAL A 1 91 ? 16.365 -0.419 -16.838 1.00 86.06 91 VAL A O 1
ATOM 758 N N . ARG A 1 92 ? 14.514 -0.720 -15.598 1.00 83.50 92 ARG A N 1
ATOM 759 C CA . ARG A 1 92 ? 13.953 -1.781 -16.450 1.00 83.50 92 ARG A CA 1
ATOM 760 C C . ARG A 1 92 ? 13.512 -1.237 -17.801 1.00 83.50 92 ARG A C 1
ATOM 762 O O . ARG A 1 92 ? 13.867 -1.838 -18.813 1.00 83.50 92 ARG A O 1
ATOM 769 N N . GLU A 1 93 ? 12.822 -0.104 -17.829 1.00 84.62 93 GLU A N 1
ATOM 770 C CA . GLU A 1 93 ? 12.389 0.554 -19.061 1.00 84.62 93 GLU A CA 1
ATOM 771 C C . GLU A 1 93 ? 13.584 0.961 -19.923 1.00 84.62 93 GLU A C 1
ATOM 773 O O . GLU A 1 93 ? 13.626 0.629 -21.107 1.00 84.62 93 GLU A O 1
ATOM 778 N N . ALA A 1 94 ? 14.622 1.557 -19.328 1.00 87.56 94 ALA A N 1
ATOM 779 C CA . ALA A 1 94 ? 15.845 1.910 -20.047 1.00 87.56 94 ALA A CA 1
ATOM 780 C C . ALA A 1 94 ? 16.554 0.679 -20.646 1.00 87.56 94 ALA A C 1
ATOM 782 O O . ALA A 1 94 ? 17.065 0.725 -21.768 1.00 87.56 94 ALA A O 1
ATOM 783 N N . LYS A 1 95 ? 16.588 -0.450 -19.924 1.00 89.94 95 LYS A N 1
ATOM 784 C CA . LYS A 1 95 ? 17.134 -1.717 -20.447 1.00 89.94 95 LYS A CA 1
ATOM 785 C C . LYS A 1 95 ? 16.275 -2.281 -21.577 1.00 89.94 95 LYS A C 1
ATOM 787 O O . LYS A 1 95 ? 16.818 -2.791 -22.557 1.00 89.94 95 LYS A O 1
ATOM 792 N N . GLU A 1 96 ? 14.955 -2.204 -21.451 1.00 89.31 96 GLU A N 1
ATOM 793 C CA . GLU A 1 96 ? 14.031 -2.709 -22.461 1.00 89.31 96 GLU A CA 1
ATOM 794 C C . GLU A 1 96 ? 14.091 -1.880 -23.748 1.00 89.31 96 GLU A C 1
ATOM 796 O O . GLU A 1 96 ? 14.143 -2.456 -24.836 1.00 89.31 96 GLU A O 1
ATOM 801 N N . GLN A 1 97 ? 14.179 -0.554 -23.631 1.00 87.12 97 GLN A N 1
ATOM 802 C CA . GLN A 1 97 ? 14.413 0.353 -24.755 1.00 87.12 97 GLN A CA 1
ATOM 803 C C . GLN A 1 97 ? 15.731 0.013 -25.455 1.00 87.12 97 GLN A C 1
ATOM 805 O O . GLN 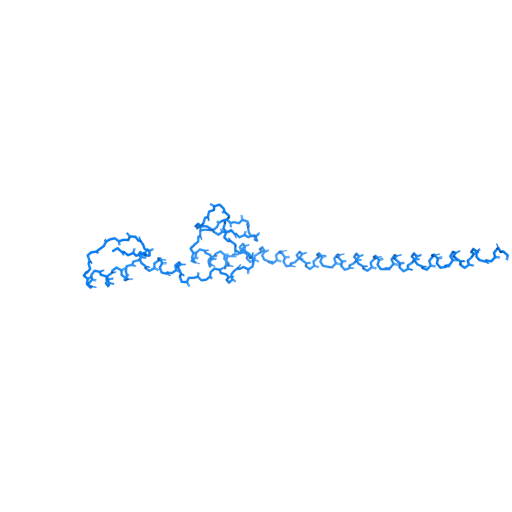A 1 97 ? 15.706 -0.361 -26.625 1.00 87.12 97 GLN A O 1
ATOM 810 N N . LYS A 1 98 ? 16.850 -0.062 -24.716 1.00 91.25 98 LYS A N 1
ATOM 811 C CA . LYS A 1 98 ? 18.151 -0.472 -25.279 1.00 91.25 98 LYS A CA 1
ATOM 812 C C . LYS A 1 98 ? 18.083 -1.815 -26.008 1.00 91.25 98 LYS A C 1
ATOM 814 O O . LYS A 1 98 ? 18.683 -1.973 -27.070 1.00 91.25 98 LYS A O 1
ATOM 819 N N . LYS A 1 99 ? 17.350 -2.797 -25.469 1.00 91.06 99 LYS A N 1
ATOM 820 C CA . LYS A 1 99 ? 17.162 -4.108 -26.111 1.00 91.06 99 LYS A CA 1
ATOM 821 C C . LYS A 1 99 ? 16.338 -4.000 -27.397 1.00 91.06 99 LYS A C 1
ATOM 823 O O . LYS A 1 99 ? 16.673 -4.668 -28.374 1.00 91.06 99 LYS A O 1
ATOM 828 N N . LYS A 1 100 ? 15.286 -3.173 -27.417 1.00 91.25 100 LYS A N 1
ATOM 829 C CA . LYS A 1 100 ? 14.487 -2.882 -28.620 1.00 91.25 100 LYS A CA 1
ATOM 830 C C . LYS A 1 100 ? 15.346 -2.200 -29.686 1.00 91.25 100 LYS A C 1
ATOM 832 O O . LYS A 1 100 ? 15.366 -2.691 -30.810 1.00 91.25 100 LYS A O 1
ATOM 837 N N . ASP A 1 101 ? 16.120 -1.180 -29.321 1.00 91.06 101 ASP A N 1
ATOM 838 C CA . ASP A 1 101 ? 17.032 -0.469 -30.230 1.00 91.06 101 ASP A CA 1
ATOM 839 C C . ASP A 1 101 ? 18.098 -1.391 -30.822 1.00 91.06 101 ASP A C 1
ATOM 841 O O . ASP A 1 101 ? 18.422 -1.336 -32.007 1.00 91.06 101 ASP A O 1
ATOM 845 N N . LEU A 1 102 ? 18.665 -2.271 -29.998 1.00 90.75 102 LEU A N 1
ATOM 846 C CA . LEU A 1 102 ? 19.666 -3.224 -30.458 1.00 90.75 102 LEU A CA 1
ATOM 847 C C . LEU A 1 102 ? 19.031 -4.268 -31.391 1.00 90.75 102 LEU A C 1
ATOM 849 O O . LEU A 1 102 ? 19.618 -4.619 -32.413 1.00 90.75 102 LEU A O 1
ATOM 853 N N . ARG A 1 103 ? 17.795 -4.701 -31.106 1.00 92.50 103 ARG A N 1
ATOM 854 C CA . ARG A 1 103 ? 17.041 -5.629 -31.960 1.00 92.50 103 ARG A CA 1
ATOM 855 C C . ARG A 1 103 ? 16.675 -5.013 -33.311 1.00 92.50 103 ARG A C 1
ATOM 857 O O . ARG A 1 103 ? 16.820 -5.691 -34.325 1.00 92.50 103 ARG A O 1
ATOM 864 N N . THR A 1 104 ? 16.233 -3.755 -33.350 1.00 91.81 104 THR A N 1
ATOM 865 C CA . THR A 1 104 ? 15.920 -3.061 -34.612 1.00 91.81 104 THR A CA 1
ATOM 866 C C . THR A 1 104 ? 17.175 -2.846 -35.451 1.00 91.81 104 THR A C 1
ATOM 868 O O . THR A 1 104 ? 17.151 -3.119 -36.651 1.00 91.81 104 THR A O 1
ATOM 871 N N . LYS A 1 105 ? 18.297 -2.463 -34.826 1.00 93.94 105 LYS A N 1
ATOM 872 C CA . LYS A 1 105 ? 19.602 -2.340 -35.497 1.00 93.94 105 LYS A CA 1
ATOM 873 C C . LYS A 1 105 ? 20.068 -3.666 -36.096 1.00 93.94 105 LYS A C 1
ATOM 875 O O . LYS A 1 105 ? 20.426 -3.704 -37.271 1.00 93.94 105 LYS A O 1
ATOM 880 N N . LEU A 1 106 ? 20.033 -4.755 -35.326 1.00 91.19 106 LEU A N 1
ATOM 881 C CA . LEU A 1 106 ? 20.420 -6.082 -35.818 1.00 91.19 106 LEU A CA 1
ATOM 882 C C . LEU A 1 106 ? 19.506 -6.561 -36.951 1.00 91.19 106 LEU A C 1
ATOM 884 O O . LEU A 1 106 ? 19.998 -7.102 -37.939 1.00 91.19 106 LEU A O 1
ATOM 888 N N . TRP A 1 107 ? 18.195 -6.326 -36.848 1.00 91.62 107 TRP A N 1
ATOM 889 C CA . TRP A 1 107 ? 17.246 -6.676 -37.906 1.00 91.62 107 TRP A CA 1
ATOM 890 C C . TRP A 1 107 ? 17.506 -5.889 -39.199 1.00 91.62 107 TRP A C 1
ATOM 892 O O . TRP A 1 107 ? 17.539 -6.481 -40.277 1.00 91.62 107 TRP A O 1
ATOM 902 N N . ALA A 1 108 ? 17.773 -4.583 -39.102 1.00 91.94 108 ALA A N 1
ATOM 903 C CA . ALA A 1 108 ? 18.136 -3.756 -40.251 1.00 91.94 108 ALA A CA 1
ATOM 904 C C . ALA A 1 108 ? 19.454 -4.219 -40.900 1.00 91.94 108 ALA A C 1
ATOM 906 O O . ALA A 1 108 ? 19.521 -4.352 -42.122 1.00 91.94 108 ALA A O 1
ATOM 907 N N . GLN A 1 109 ? 20.476 -4.542 -40.097 1.00 89.94 109 GLN A N 1
ATOM 908 C CA . GLN A 1 109 ? 21.746 -5.084 -40.595 1.00 89.94 109 GLN A CA 1
ATOM 909 C C . GLN A 1 109 ? 21.570 -6.449 -41.272 1.00 89.94 109 GLN A C 1
ATOM 911 O O . GLN A 1 109 ? 22.137 -6.681 -42.337 1.00 89.94 109 GLN A O 1
ATOM 916 N N . ALA A 1 110 ? 20.771 -7.348 -40.692 1.00 90.69 110 ALA A N 1
ATOM 917 C CA . ALA A 1 110 ? 20.464 -8.644 -41.293 1.00 90.69 110 ALA A CA 1
ATOM 918 C C . ALA A 1 110 ? 19.720 -8.484 -42.627 1.00 90.69 110 ALA A C 1
ATOM 920 O O . ALA A 1 110 ? 20.061 -9.151 -43.603 1.00 90.69 110 ALA A O 1
ATOM 921 N N . LYS A 1 111 ? 18.763 -7.549 -42.703 1.00 90.38 111 LYS A N 1
ATOM 922 C CA . LYS A 1 111 ? 18.033 -7.228 -43.936 1.00 90.38 111 LYS A CA 1
ATOM 923 C C . LYS A 1 111 ? 18.955 -6.651 -45.016 1.00 90.38 111 LYS A C 1
ATOM 925 O O . LYS A 1 111 ? 18.865 -7.065 -46.168 1.00 90.38 111 LYS A O 1
ATOM 930 N N . ALA A 1 112 ? 19.877 -5.760 -44.648 1.00 88.06 112 ALA A N 1
ATOM 931 C CA . ALA A 1 112 ? 20.880 -5.218 -45.564 1.00 88.06 112 ALA A CA 1
ATOM 932 C C . ALA A 1 112 ? 21.838 -6.307 -46.080 1.00 88.06 112 ALA A C 1
ATOM 934 O O . ALA A 1 112 ? 22.080 -6.391 -47.281 1.00 88.06 112 ALA A O 1
ATOM 935 N N . LYS A 1 113 ? 22.318 -7.198 -45.199 1.00 86.88 113 LYS A N 1
ATOM 936 C CA . LYS A 1 113 ? 23.163 -8.342 -45.584 1.00 86.88 113 LYS A CA 1
ATOM 937 C C . LYS A 1 113 ? 22.431 -9.330 -46.495 1.00 86.88 113 LYS A C 1
ATOM 939 O O . LYS A 1 113 ? 23.023 -9.821 -47.450 1.00 86.88 113 LYS A O 1
ATOM 944 N N . ALA A 1 114 ? 21.154 -9.610 -46.229 1.00 85.69 114 ALA A N 1
ATOM 945 C CA . ALA A 1 114 ? 20.335 -10.470 -47.081 1.00 85.69 114 ALA A CA 1
ATOM 946 C C . ALA A 1 114 ? 20.136 -9.863 -48.479 1.00 85.69 114 ALA A C 1
ATOM 948 O O . ALA A 1 114 ? 20.262 -10.579 -49.470 1.00 85.69 114 ALA A O 1
ATOM 949 N N . LYS A 1 115 ? 19.902 -8.545 -48.563 1.00 83.50 115 LYS A N 1
ATOM 950 C CA . LYS A 1 115 ? 19.798 -7.826 -49.839 1.00 83.50 115 LYS A CA 1
ATOM 951 C C . LYS A 1 115 ? 21.116 -7.876 -50.626 1.00 83.50 115 LYS A C 1
ATOM 953 O O . LYS A 1 115 ? 21.109 -8.328 -51.764 1.00 83.50 115 LYS A O 1
ATOM 958 N N . ALA A 1 116 ? 22.242 -7.554 -49.986 1.00 79.88 116 ALA A N 1
ATOM 959 C CA . ALA A 1 116 ? 23.563 -7.618 -50.617 1.00 79.88 116 ALA A CA 1
ATOM 960 C C . ALA A 1 116 ? 23.922 -9.036 -51.106 1.00 79.88 116 ALA A C 1
ATOM 962 O O . ALA A 1 116 ? 24.530 -9.200 -52.160 1.00 79.88 116 ALA A O 1
ATOM 963 N N . LYS A 1 117 ? 23.513 -10.081 -50.371 1.00 75.56 117 LYS A N 1
ATOM 964 C CA . LYS A 1 117 ? 23.714 -11.478 -50.785 1.00 75.56 117 LYS A CA 1
ATOM 965 C C . LYS A 1 117 ? 22.827 -11.873 -51.974 1.00 75.56 117 LYS A C 1
ATOM 967 O O . LYS A 1 117 ? 23.283 -12.628 -52.827 1.00 75.56 117 LYS A O 1
ATOM 972 N N . ALA A 1 118 ? 21.593 -11.372 -52.044 1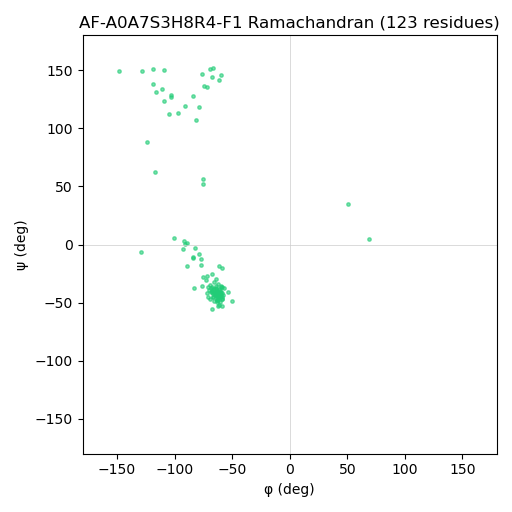.00 75.00 118 ALA A N 1
ATOM 973 C CA . ALA A 1 118 ? 20.713 -11.584 -53.194 1.00 75.00 118 ALA A CA 1
ATOM 974 C C . ALA A 1 118 ? 21.244 -10.878 -54.456 1.00 75.00 118 ALA A C 1
ATOM 976 O O . ALA A 1 118 ? 21.198 -11.452 -55.538 1.00 75.00 118 ALA A O 1
ATOM 977 N N . GLU A 1 119 ? 21.814 -9.679 -54.305 1.00 64.06 119 GLU A N 1
ATOM 978 C CA . GLU A 1 119 ? 22.428 -8.918 -55.402 1.00 64.06 119 GLU A CA 1
ATOM 979 C C . GLU A 1 119 ? 23.740 -9.567 -55.891 1.00 64.06 119 GLU A C 1
ATOM 981 O O . GLU A 1 119 ? 23.955 -9.678 -57.094 1.00 64.06 119 GLU A O 1
ATOM 986 N N . ALA A 1 120 ? 24.577 -10.098 -54.990 1.00 64.19 120 ALA A N 1
ATOM 987 C CA . ALA A 1 120 ? 25.802 -10.817 -55.363 1.00 64.19 120 ALA A CA 1
ATOM 988 C C . ALA A 1 120 ? 25.541 -12.212 -55.972 1.00 64.19 120 ALA A C 1
ATOM 990 O O . ALA A 1 120 ? 26.306 -12.668 -56.817 1.00 64.19 120 ALA A O 1
ATOM 991 N N . GLY A 1 121 ? 24.463 -12.895 -55.567 1.00 55.47 121 GLY A N 1
ATOM 992 C CA . GLY A 1 121 ? 24.062 -14.191 -56.133 1.00 55.47 121 GLY A CA 1
ATOM 993 C C . GLY A 1 121 ? 23.375 -14.098 -57.501 1.00 55.47 121 GLY A C 1
ATOM 994 O O . GLY A 1 121 ? 23.302 -15.099 -58.205 1.00 55.47 121 GLY A O 1
ATOM 995 N N . GLY A 1 122 ? 22.889 -12.914 -57.888 1.00 51.53 122 GLY A N 1
ATOM 996 C CA . GLY A 1 122 ? 22.262 -12.665 -59.190 1.00 51.53 122 GLY A CA 1
ATOM 997 C C . GLY A 1 122 ? 23.240 -12.367 -60.332 1.00 51.53 122 GLY A C 1
ATOM 998 O O . GLY A 1 122 ? 22.822 -12.368 -61.482 1.00 51.53 122 GLY A O 1
ATOM 999 N N . ALA A 1 123 ? 24.526 -12.135 -60.042 1.00 46.38 123 ALA A N 1
ATOM 1000 C CA . ALA A 1 123 ? 25.552 -11.824 -61.047 1.00 46.38 123 ALA A CA 1
ATOM 1001 C C . ALA A 1 123 ? 26.262 -13.065 -61.632 1.00 46.38 123 ALA A C 1
ATOM 1003 O O . ALA A 1 123 ? 27.159 -12.929 -62.460 1.00 46.38 123 ALA A O 1
ATOM 1004 N N . ALA A 1 124 ? 25.874 -14.271 -61.205 1.00 48.53 124 ALA A N 1
ATOM 1005 C CA . ALA A 1 124 ? 26.378 -15.539 -61.726 1.00 48.53 124 ALA A CA 1
ATOM 1006 C C . ALA A 1 124 ? 25.241 -16.342 -62.378 1.00 48.53 124 ALA A C 1
ATOM 1008 O O . ALA A 1 124 ? 24.880 -17.422 -61.909 1.00 48.53 124 ALA A O 1
ATOM 1009 N N . LYS A 1 125 ? 24.636 -15.796 -63.434 1.00 39.88 125 LYS A N 1
ATOM 1010 C CA . LYS A 1 125 ? 23.869 -16.580 -64.403 1.00 39.88 125 LYS A CA 1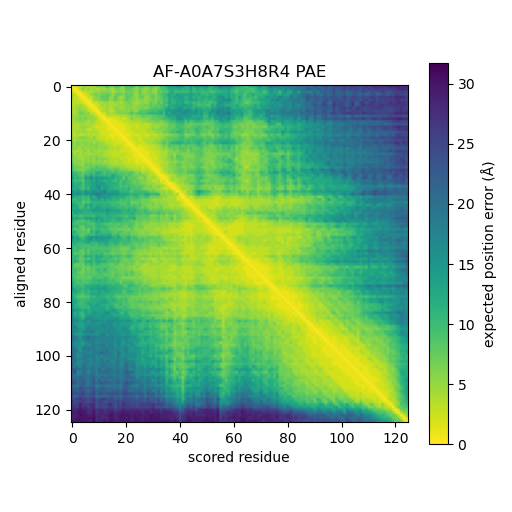
ATOM 1011 C C . LYS A 1 125 ? 23.927 -15.937 -65.778 1.00 39.88 125 LYS A C 1
ATOM 1013 O O . LYS A 1 125 ? 23.841 -14.693 -65.831 1.00 39.88 125 LYS A O 1
#

Sequence (125 aa):
RVKSTGHEMPPRLHLVKEYIKGPKYQKAREMYSFDFSQYKPNIVPHEHQAKFLYCNLTRTTLPMDPKKVLAHVKGKRYIEMVKAREEGEVVREAKEQKKKDLRTKLWAQAKAKAKAKAEAGGAAK

Secondary structure (DSSP, 8-state):
--TTT-----S-HHHHHHHHHSHHHHHHHHHHH--GGGGTTTEEE-SS-TTEEEETTTTEEEES-HHHHHHHHTSHHHHHHHHHHHHHHHHHHHHHHHHHHHHHHHHHHHHHHHHHHHHHHTT--

Organism: NCBI:txid89044

Nearest PDB structures (foldseek):
  6f7s-assembly1_C  TM=3.756E-01  e=6.823E-01  Homo sapiens
  6u8t-assembly1_B  TM=3.195E-01  e=8.475E+00  Pasteurella multocida subsp. multocida str. Pm70

Radius of gyration: 30.25 Å; Cα contacts (8 Å, |Δi|>4): 78; chains: 1; bounding box: 62×24×90 Å

Solvent-accessible surface area (backbone atoms only — not comparable to full-atom values): 7274 Å² total; per-residue (Å²): 106,42,84,92,76,68,49,77,68,77,99,42,72,67,61,51,53,52,46,60,73,29,70,70,45,44,54,52,48,54,49,74,70,54,78,63,71,81,48,52,91,40,45,40,78,31,91,91,40,87,67,26,29,31,28,70,76,76,73,43,81,38,62,66,41,66,70,58,48,52,51,46,64,74,26,68,69,43,50,54,47,50,52,55,48,56,56,50,48,55,54,49,51,54,51,50,48,52,51,49,55,52,50,52,51,51,51,53,52,51,53,52,52,51,49,53,50,55,59,64,61,61,74,76,119

InterPro domains:
  IPR008833 Surfeit locus protein 2 [PF05477] (3-116)

Foldseek 3Di:
DDPQQPDDDDPDPVVVVVVCVDPSNVQSCQLVPDDPVVPPPQWAQDPVDNQWIAGNQQRDIGGSGPVRVVCCCPDPSNVVSVVVVVVVVVVVVVVVVVVVVVVVVVVVVVVVVVVVVVVVVVVPD

Mean predicted aligned error: 10.69 Å